Protein AF-A0AAV0WSB0-F1 (afdb_monomer_lite)

pLDDT: mean 88.59, std 7.46, range [55.62, 97.38]

Sequence (118 aa):
MEWLSNKAVVRKVRKEKYLIQEGDVQHPENVSNVIVENEIDVASIKPYCSKEAWKAVISLMKKKKKNTIWICPTCNYQIEERPSILCDSCLVLHHMDCVKTKEHSKHWFCDKCYANFK

Secondary structure (DSSP, 8-state):
-TTTS-HHHHHHHHHH-PPBPGGGSPPGGGS-GGGGSTTS-GGGGGGGB-HHHHHHHHHHHHHHHHH---B-TTT-SBSTTS-EEE-TTT--EEEGGGS---TT-SS---HHHHHHH-

Organism: NCBI:txid13131

Structure (mmCIF, N/CA/C/O backbone):
data_AF-A0AAV0WSB0-F1
#
_entry.id   AF-A0AAV0WSB0-F1
#
loop_
_atom_site.group_PDB
_atom_site.id
_atom_site.type_symbol
_atom_site.label_atom_id
_atom_site.label_alt_id
_atom_site.label_comp_id
_atom_site.label_asym_id
_atom_site.label_entity_id
_atom_site.label_seq_id
_atom_site.pdbx_PDB_ins_code
_atom_site.Cartn_x
_atom_site.Cartn_y
_atom_site.Cartn_z
_atom_site.occupancy
_atom_site.B_iso_or_equiv
_atom_site.auth_seq_id
_atom_site.auth_comp_id
_atom_site.auth_asym_id
_atom_site.auth_atom_id
_atom_site.pdbx_PDB_model_num
ATOM 1 N N . MET A 1 1 ? -6.370 -0.921 3.214 1.00 71.12 1 MET A N 1
ATOM 2 C CA . MET A 1 1 ? -6.669 -1.479 4.552 1.00 71.12 1 MET A CA 1
ATOM 3 C C . MET A 1 1 ? -6.581 -2.999 4.592 1.00 71.12 1 MET A C 1
ATOM 5 O O . MET A 1 1 ? -6.011 -3.495 5.546 1.00 71.12 1 MET A O 1
ATOM 9 N N . GLU A 1 2 ? -7.077 -3.746 3.594 1.00 80.94 2 GLU A N 1
ATOM 10 C CA . GLU A 1 2 ? -6.954 -5.229 3.581 1.00 80.94 2 GLU A CA 1
ATOM 11 C C . GLU A 1 2 ? -5.511 -5.739 3.492 1.00 80.94 2 GLU A C 1
ATOM 13 O O . GLU A 1 2 ? -5.236 -6.884 3.811 1.00 80.94 2 GLU A O 1
ATOM 18 N N . TRP A 1 3 ? -4.584 -4.880 3.078 1.00 83.50 3 TRP A N 1
ATOM 19 C CA . TRP A 1 3 ? -3.152 -5.143 3.131 1.00 83.50 3 TRP A CA 1
ATOM 20 C C . TRP A 1 3 ? -2.554 -4.995 4.538 1.00 83.50 3 TRP A C 1
ATOM 22 O O . TRP A 1 3 ? -1.408 -5.369 4.719 1.00 83.50 3 TRP A O 1
ATOM 32 N N . LEU A 1 4 ? -3.269 -4.395 5.500 1.00 87.88 4 LEU A N 1
ATOM 33 C CA . LEU A 1 4 ? -2.800 -4.165 6.875 1.00 87.88 4 LEU A CA 1
ATOM 34 C C . LEU A 1 4 ? -3.400 -5.167 7.866 1.00 87.88 4 LEU A C 1
ATOM 36 O O . LEU A 1 4 ? -2.787 -5.493 8.878 1.00 87.88 4 LEU A O 1
ATOM 40 N N . SER A 1 5 ? -4.640 -5.577 7.612 1.00 89.38 5 SER A N 1
ATOM 41 C CA . SER A 1 5 ? -5.431 -6.429 8.488 1.00 89.38 5 SER A CA 1
ATOM 42 C C . SER A 1 5 ? -6.282 -7.387 7.662 1.00 89.38 5 SER A C 1
ATOM 44 O O . SER A 1 5 ? -6.496 -7.186 6.467 1.00 89.38 5 SER A O 1
ATOM 46 N N . ASN A 1 6 ? -6.819 -8.421 8.302 1.00 89.62 6 ASN A N 1
ATOM 47 C CA . ASN A 1 6 ? -7.649 -9.401 7.616 1.00 89.62 6 ASN A CA 1
ATOM 48 C C . ASN A 1 6 ? -9.013 -8.820 7.182 1.00 89.62 6 ASN A C 1
ATOM 50 O O . ASN A 1 6 ? -9.518 -7.825 7.713 1.00 89.62 6 ASN A O 1
ATOM 54 N N . LYS A 1 7 ? -9.657 -9.500 6.226 1.00 90.38 7 LYS A N 1
ATOM 55 C CA . LYS A 1 7 ? -10.952 -9.081 5.662 1.00 90.38 7 LYS A CA 1
ATOM 56 C C . LYS A 1 7 ? -12.061 -8.951 6.709 1.00 90.38 7 LYS A C 1
ATOM 58 O O . LYS A 1 7 ? -12.934 -8.095 6.562 1.00 90.38 7 LYS A O 1
ATOM 63 N N . ALA A 1 8 ? -12.043 -9.772 7.761 1.00 91.56 8 ALA A N 1
ATOM 64 C CA . ALA A 1 8 ? -13.053 -9.711 8.813 1.00 91.56 8 ALA A CA 1
ATOM 65 C C . ALA A 1 8 ? -12.934 -8.411 9.623 1.00 91.56 8 ALA A C 1
ATOM 67 O O . ALA A 1 8 ? -13.948 -7.750 9.846 1.00 91.56 8 ALA A O 1
ATOM 68 N N . VAL A 1 9 ? -11.717 -7.994 9.982 1.00 92.69 9 VAL A N 1
ATOM 69 C CA . VAL A 1 9 ? -11.467 -6.718 10.674 1.00 92.69 9 VAL A CA 1
ATOM 70 C C . VAL A 1 9 ? -11.851 -5.538 9.789 1.00 92.69 9 VAL A C 1
ATOM 72 O O . VAL A 1 9 ? -12.605 -4.671 10.223 1.00 92.69 9 VAL A O 1
ATOM 75 N N . VAL A 1 10 ? -11.429 -5.526 8.521 1.00 91.50 10 VAL A N 1
ATOM 76 C CA . VAL A 1 10 ? -11.785 -4.440 7.588 1.00 91.50 10 VAL A CA 1
ATOM 77 C C . VAL A 1 10 ? -13.302 -4.308 7.434 1.00 91.50 10 VAL A C 1
ATOM 79 O O . VAL A 1 10 ? -13.829 -3.194 7.364 1.00 91.50 10 VAL A O 1
ATOM 82 N N . ARG A 1 11 ? -14.031 -5.430 7.434 1.00 93.06 11 ARG A N 1
ATOM 83 C CA . ARG A 1 11 ? -15.497 -5.420 7.430 1.00 93.06 11 ARG A CA 1
ATOM 84 C C . ARG A 1 11 ? -16.066 -4.755 8.687 1.00 93.06 11 ARG A C 1
ATOM 86 O O . ARG A 1 11 ? -16.971 -3.935 8.544 1.00 93.06 11 ARG A O 1
ATOM 93 N N . LYS A 1 12 ? -15.533 -5.065 9.876 1.00 94.12 12 LYS A N 1
ATOM 94 C CA . LYS A 1 12 ? -15.945 -4.426 11.140 1.00 94.12 12 LYS A CA 1
ATOM 95 C C . LYS A 1 12 ? -15.664 -2.924 11.131 1.00 94.12 12 LYS A C 1
ATOM 97 O O . LYS A 1 12 ? -16.537 -2.146 11.492 1.00 94.12 12 LYS A O 1
ATOM 102 N N . VAL A 1 13 ? -14.498 -2.492 10.643 1.00 93.44 13 VAL A N 1
ATOM 103 C CA . VAL A 1 13 ? -14.167 -1.057 10.519 1.00 93.44 13 VAL A CA 1
ATOM 104 C C . VAL A 1 13 ? -15.212 -0.337 9.661 1.00 93.44 13 VAL A C 1
ATOM 106 O O . VAL A 1 13 ? -15.742 0.699 10.053 1.00 93.44 13 VAL A O 1
ATOM 109 N N . ARG A 1 14 ? -15.560 -0.921 8.506 1.00 90.81 14 ARG A N 1
ATOM 110 C CA . ARG A 1 14 ? -16.506 -0.327 7.547 1.00 90.81 14 ARG A CA 1
ATOM 111 C C . ARG A 1 14 ? -17.959 -0.325 8.028 1.00 90.81 14 ARG A C 1
ATOM 113 O O . ARG A 1 14 ? -18.694 0.591 7.677 1.00 90.8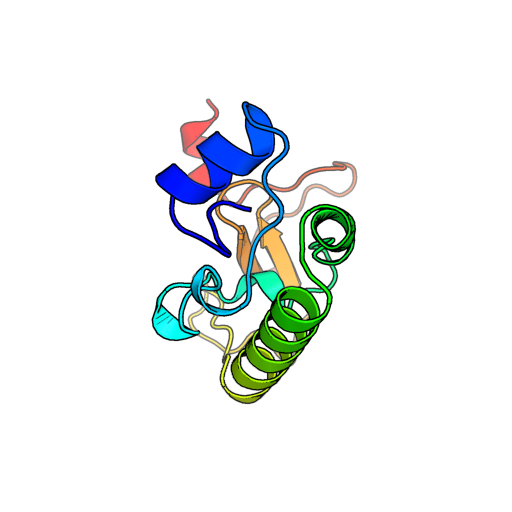1 14 ARG A O 1
ATOM 120 N N . LYS A 1 15 ? -18.394 -1.359 8.756 1.00 93.12 15 LYS A N 1
ATOM 121 C CA . LYS A 1 15 ? -19.815 -1.566 9.103 1.00 93.12 15 LYS A CA 1
ATOM 122 C C . LYS A 1 15 ? -20.164 -1.232 10.549 1.00 93.12 15 LYS A C 1
ATOM 124 O O . LYS A 1 15 ? -21.285 -0.829 10.824 1.00 93.12 15 LYS A O 1
ATOM 129 N N . GLU A 1 16 ? -19.219 -1.412 11.460 1.00 90.50 16 GLU A N 1
ATOM 130 C CA . GLU A 1 16 ? -19.456 -1.433 12.907 1.00 90.50 16 GLU A CA 1
ATOM 131 C C . GLU A 1 16 ? -18.686 -0.310 13.624 1.00 90.50 16 GLU A C 1
ATOM 133 O O . GLU A 1 16 ? -18.587 -0.316 14.846 1.00 90.50 16 GLU A O 1
ATOM 138 N N . LYS A 1 17 ? -18.120 0.657 12.874 1.00 86.94 17 LYS A N 1
ATOM 139 C CA . LYS A 1 17 ? -17.255 1.741 13.392 1.00 86.94 17 LYS A CA 1
ATOM 140 C C . LYS A 1 17 ? -16.112 1.228 14.282 1.00 86.94 17 LYS A C 1
ATOM 142 O O . LYS A 1 17 ? -15.638 1.931 15.171 1.00 86.94 17 LYS A O 1
ATOM 147 N N . TYR A 1 18 ? -15.677 -0.007 14.048 1.00 95.06 18 TYR A N 1
ATOM 148 C CA . TYR A 1 18 ? -14.601 -0.624 14.806 1.00 95.06 18 TYR A CA 1
ATOM 149 C C . TYR A 1 18 ? -13.273 0.089 14.535 1.00 95.06 18 TYR A C 1
ATOM 151 O O . TYR A 1 18 ? -12.974 0.450 13.396 1.00 95.06 18 TYR A O 1
ATOM 159 N N . LEU A 1 19 ? -12.468 0.246 15.581 1.00 96.12 19 LEU A N 1
ATOM 160 C CA . LEU A 1 19 ? -11.123 0.797 15.499 1.00 96.12 19 LEU A CA 1
ATOM 161 C C . LEU A 1 19 ? -10.113 -0.357 15.508 1.00 96.12 19 LEU A C 1
ATOM 163 O O . LEU A 1 19 ? -10.141 -1.173 16.428 1.00 96.12 19 LEU A O 1
ATOM 167 N N . ILE A 1 20 ? -9.232 -0.415 14.508 1.00 96.44 20 ILE A N 1
ATOM 168 C CA . ILE A 1 20 ? -8.175 -1.429 14.379 1.00 96.44 20 ILE A CA 1
ATOM 169 C C . ILE A 1 20 ? -7.294 -1.385 15.629 1.00 96.44 20 ILE A C 1
ATOM 171 O O . ILE A 1 20 ? -6.806 -0.315 15.998 1.00 96.44 20 ILE A O 1
ATOM 175 N N . GLN A 1 21 ? -7.088 -2.538 16.261 1.00 97.12 21 GLN A N 1
ATOM 176 C CA . GLN A 1 21 ? -6.233 -2.696 17.437 1.00 97.12 21 GLN A CA 1
ATOM 177 C C . GLN A 1 21 ? -4.852 -3.237 17.050 1.00 97.12 21 GLN A C 1
ATOM 179 O O . GLN A 1 21 ? -4.642 -3.697 15.931 1.00 97.12 21 GLN A O 1
ATOM 184 N N . GLU A 1 22 ? -3.888 -3.184 17.971 1.00 95.75 22 GLU A N 1
ATOM 185 C CA . GLU A 1 22 ? -2.522 -3.667 17.716 1.00 95.75 22 GLU A CA 1
ATOM 186 C C . GLU A 1 22 ? -2.500 -5.125 17.236 1.00 95.75 22 GLU A C 1
ATOM 188 O O . GLU A 1 22 ? -1.853 -5.427 16.238 1.00 95.75 22 GLU A O 1
ATOM 193 N N . GLY A 1 23 ? -3.276 -6.002 17.881 1.00 94.25 23 GLY A N 1
ATOM 194 C CA . GLY A 1 23 ? -3.378 -7.415 17.500 1.00 94.25 23 GLY A CA 1
ATOM 195 C C . GLY A 1 23 ? -4.051 -7.671 16.146 1.00 94.25 23 GLY A C 1
ATOM 196 O O . GLY A 1 23 ? -3.955 -8.776 15.622 1.00 94.25 23 GLY A O 1
ATOM 197 N N . ASP A 1 24 ? -4.712 -6.668 15.560 1.00 95.56 24 ASP A N 1
ATOM 198 C CA . ASP A 1 24 ? -5.314 -6.776 14.229 1.00 95.56 24 ASP A CA 1
ATOM 199 C C . ASP A 1 24 ? -4.310 -6.484 13.101 1.00 95.56 24 ASP A C 1
ATOM 201 O O . ASP A 1 24 ? -4.609 -6.756 11.931 1.00 95.56 24 ASP A O 1
ATOM 205 N N . VAL A 1 25 ? -3.152 -5.894 13.422 1.00 94.88 25 VAL A N 1
ATOM 206 C CA . VAL A 1 25 ? -2.115 -5.547 12.446 1.00 94.88 25 VAL A CA 1
ATOM 207 C C . VAL A 1 25 ? -1.359 -6.813 12.049 1.00 94.88 25 VAL A C 1
ATOM 209 O O . VAL A 1 25 ? -0.775 -7.503 12.881 1.00 94.88 25 VAL A O 1
ATOM 212 N N . GLN A 1 26 ? -1.367 -7.121 10.755 1.00 92.00 26 GLN A N 1
ATOM 213 C CA . GLN A 1 26 ? -0.704 -8.300 10.208 1.00 92.00 26 GLN A CA 1
ATOM 214 C C . GLN A 1 26 ? 0.813 -8.245 10.390 1.00 92.00 26 GLN A C 1
ATOM 216 O O . GLN A 1 26 ? 1.419 -7.178 10.428 1.00 92.00 26 GLN A O 1
ATOM 221 N N . HIS A 1 27 ? 1.446 -9.416 10.433 1.00 88.44 27 HIS A N 1
ATOM 222 C CA . HIS A 1 27 ? 2.901 -9.523 10.414 1.00 88.44 27 HIS A CA 1
ATOM 223 C C . HIS A 1 27 ? 3.504 -9.056 9.072 1.00 88.44 27 HIS A C 1
ATOM 225 O O . HIS A 1 27 ? 2.831 -9.144 8.038 1.00 88.44 27 HIS A O 1
ATOM 231 N N . PRO A 1 28 ? 4.768 -8.577 9.052 1.00 86.44 28 PRO A N 1
ATOM 232 C CA . PRO A 1 28 ? 5.395 -8.011 7.858 1.00 86.44 28 PRO A CA 1
ATOM 233 C C . PRO A 1 28 ? 5.346 -8.902 6.611 1.00 86.44 28 PRO A C 1
ATOM 235 O O . PRO A 1 28 ? 5.197 -8.376 5.515 1.00 86.44 28 PRO A O 1
ATOM 238 N N . GLU A 1 29 ? 5.445 -10.219 6.740 1.00 86.19 29 GLU A N 1
ATOM 239 C CA . GLU A 1 29 ? 5.396 -11.175 5.627 1.00 86.19 29 GLU A CA 1
ATOM 240 C C . GLU A 1 29 ? 4.039 -11.217 4.904 1.00 86.19 29 GLU A C 1
ATOM 242 O O . GLU A 1 29 ? 3.984 -11.559 3.728 1.00 86.19 29 GLU A O 1
ATOM 247 N N . ASN A 1 30 ? 2.956 -10.816 5.577 1.00 86.50 30 ASN A N 1
ATOM 248 C CA . ASN A 1 30 ? 1.595 -10.840 5.031 1.00 86.50 30 ASN A CA 1
ATOM 249 C C . ASN A 1 30 ? 1.152 -9.495 4.442 1.00 86.50 30 ASN A C 1
ATOM 251 O O . ASN A 1 30 ? 0.102 -9.404 3.808 1.00 86.50 30 ASN A O 1
ATOM 255 N N . VAL A 1 31 ? 1.932 -8.440 4.673 1.00 87.81 31 VAL A N 1
ATOM 256 C CA . VAL A 1 31 ? 1.628 -7.089 4.203 1.00 87.81 31 VAL A CA 1
ATOM 257 C C . VAL A 1 31 ? 2.373 -6.838 2.893 1.00 87.81 31 VAL A C 1
ATOM 259 O O . VAL A 1 31 ? 3.525 -7.237 2.746 1.00 87.81 31 VAL A O 1
ATOM 262 N N . SER A 1 32 ? 1.762 -6.152 1.928 1.00 86.62 32 SER A N 1
ATOM 263 C CA . SER A 1 32 ? 2.465 -5.789 0.687 1.00 86.62 32 SER A CA 1
ATOM 264 C C . SER A 1 32 ? 3.675 -4.891 0.978 1.00 86.62 32 SER A C 1
ATOM 266 O O . SER A 1 32 ? 3.605 -4.019 1.842 1.00 86.62 32 SER A O 1
ATOM 268 N N . ASN A 1 33 ? 4.791 -5.078 0.267 1.00 87.00 33 ASN A N 1
ATOM 269 C CA . ASN A 1 33 ? 5.967 -4.205 0.401 1.00 87.00 33 ASN A CA 1
ATOM 270 C C . ASN A 1 33 ? 5.687 -2.771 -0.056 1.00 87.00 33 ASN A C 1
ATOM 272 O O . ASN A 1 33 ? 6.276 -1.839 0.472 1.00 87.00 33 ASN A O 1
ATOM 276 N N . VAL A 1 34 ? 4.705 -2.604 -0.938 1.00 84.56 34 VAL A N 1
ATOM 277 C CA . VAL A 1 34 ? 4.238 -1.333 -1.506 1.00 84.56 34 VAL A CA 1
ATOM 278 C C . VAL A 1 34 ? 3.936 -0.266 -0.459 1.00 84.56 34 VAL A C 1
ATOM 280 O O . VAL A 1 34 ? 4.035 0.918 -0.739 1.00 84.56 34 VAL A O 1
ATOM 283 N N . ILE A 1 35 ? 3.593 -0.657 0.770 1.00 87.50 35 ILE A N 1
ATOM 284 C CA . ILE A 1 35 ? 3.272 0.299 1.834 1.00 87.50 35 ILE A CA 1
ATOM 285 C C . ILE A 1 35 ? 4.429 1.251 2.180 1.00 87.50 35 ILE A C 1
ATOM 287 O O . ILE A 1 35 ? 4.210 2.200 2.924 1.00 87.50 35 ILE A O 1
ATOM 291 N N . VAL A 1 36 ? 5.662 0.945 1.760 1.00 87.56 36 VAL A N 1
ATOM 292 C CA . VAL A 1 36 ? 6.842 1.782 2.024 1.00 87.56 36 VAL A CA 1
ATOM 293 C C . VAL A 1 36 ? 7.107 2.795 0.911 1.00 87.56 36 VAL A C 1
ATOM 295 O O . VAL A 1 36 ? 7.976 3.648 1.092 1.00 87.56 36 VAL A O 1
ATOM 298 N N . GLU A 1 37 ? 6.353 2.713 -0.188 1.00 84.50 37 GLU A N 1
ATOM 299 C CA . GLU A 1 37 ? 6.455 3.615 -1.332 1.00 84.50 37 GLU A CA 1
ATOM 300 C C . GLU A 1 37 ? 5.746 4.941 -1.061 1.00 84.50 37 GLU A C 1
ATOM 302 O O . GLU A 1 37 ? 4.708 4.995 -0.394 1.00 84.50 37 GLU A O 1
ATOM 307 N N . ASN A 1 38 ? 6.314 6.026 -1.588 1.00 81.88 38 ASN A N 1
ATOM 308 C CA . ASN A 1 38 ? 5.835 7.385 -1.326 1.00 81.88 38 ASN A CA 1
ATOM 309 C C . ASN A 1 38 ? 4.487 7.670 -2.004 1.00 81.88 38 ASN A C 1
ATOM 311 O O . ASN A 1 38 ? 3.731 8.525 -1.548 1.00 81.88 38 ASN A O 1
ATOM 315 N N . GLU A 1 39 ? 4.178 6.943 -3.077 1.00 82.06 39 GLU A N 1
ATOM 316 C CA . GLU A 1 39 ? 2.934 7.023 -3.843 1.00 82.06 39 GLU A CA 1
ATOM 317 C C . GLU A 1 39 ? 1.729 6.500 -3.046 1.00 82.06 39 GLU A C 1
ATOM 319 O O . GLU A 1 39 ? 0.577 6.724 -3.425 1.00 82.06 39 GLU A O 1
ATOM 324 N N . ILE A 1 40 ? 1.974 5.802 -1.933 1.00 83.25 40 ILE A N 1
ATOM 325 C CA . ILE A 1 40 ? 0.940 5.161 -1.129 1.00 83.25 40 ILE A CA 1
ATOM 326 C C . ILE A 1 40 ? 0.688 5.974 0.129 1.00 83.25 40 ILE A C 1
ATOM 328 O O . ILE A 1 40 ? 1.479 5.986 1.073 1.00 83.25 40 ILE A O 1
ATOM 332 N N . ASP A 1 41 ? -0.491 6.589 0.192 1.00 87.81 41 ASP A N 1
ATOM 333 C CA . ASP A 1 41 ? -0.938 7.294 1.388 1.00 87.81 41 ASP A CA 1
ATOM 334 C C . ASP A 1 41 ? -1.389 6.310 2.482 1.00 87.81 41 ASP A C 1
ATOM 336 O O . ASP A 1 41 ? -2.578 6.063 2.713 1.00 87.81 41 ASP A O 1
ATOM 340 N N . VAL A 1 42 ? -0.413 5.743 3.193 1.00 90.62 42 VAL A N 1
ATOM 341 C CA . VAL A 1 42 ? -0.652 4.950 4.407 1.00 90.62 42 VAL A CA 1
ATOM 342 C C . VAL A 1 42 ? -1.207 5.821 5.542 1.00 90.62 42 VAL A C 1
ATOM 344 O O . VAL A 1 42 ? -1.890 5.313 6.428 1.00 90.62 42 VAL A O 1
ATOM 347 N N . ALA A 1 43 ? -0.986 7.137 5.546 1.00 91.62 43 ALA A N 1
ATOM 348 C CA . ALA A 1 43 ? -1.517 7.997 6.604 1.00 91.62 43 ALA A CA 1
ATOM 349 C C . ALA A 1 43 ? -3.053 8.082 6.573 1.00 91.62 43 ALA A C 1
ATOM 351 O O . ALA A 1 43 ? -3.669 8.223 7.635 1.00 91.62 43 ALA A O 1
ATOM 352 N N . SER A 1 44 ? -3.673 7.881 5.404 1.00 91.81 44 SER A N 1
ATOM 353 C CA . SER A 1 44 ? -5.133 7.795 5.239 1.00 91.81 44 SER A CA 1
ATOM 354 C C . SER A 1 44 ? -5.819 6.777 6.165 1.00 91.81 44 SER A C 1
ATOM 356 O O . SER A 1 44 ? -6.999 6.937 6.486 1.00 91.81 44 SER A O 1
ATOM 358 N N . ILE A 1 45 ? -5.103 5.745 6.637 1.00 91.88 45 ILE A N 1
ATOM 359 C CA . ILE A 1 45 ? -5.672 4.707 7.511 1.00 91.88 45 ILE A CA 1
ATOM 360 C C . ILE A 1 45 ? -5.556 5.023 9.010 1.00 91.88 45 ILE A C 1
ATOM 362 O O . ILE A 1 45 ? -6.180 4.347 9.831 1.00 91.88 45 ILE A O 1
ATOM 366 N N . LYS A 1 46 ? -4.793 6.057 9.385 1.00 94.88 46 LYS A N 1
ATOM 367 C CA . LYS A 1 46 ? -4.566 6.457 10.782 1.00 94.88 46 LYS A CA 1
ATOM 368 C C . LYS A 1 46 ? -5.862 6.707 11.572 1.00 94.88 46 LYS A C 1
ATOM 370 O O . LYS A 1 46 ? -5.917 6.249 12.711 1.00 94.88 46 LYS A O 1
ATOM 375 N N . PRO A 1 47 ? -6.911 7.357 11.023 1.00 94.81 47 PRO A N 1
ATOM 376 C CA . PRO A 1 47 ? -8.165 7.573 11.753 1.00 94.81 47 PRO A CA 1
ATOM 377 C C . PRO A 1 47 ? -8.904 6.283 12.135 1.00 94.81 47 PRO A C 1
ATOM 379 O O . PRO A 1 47 ? -9.740 6.303 13.031 1.00 94.81 47 PRO A O 1
ATOM 382 N N . TYR A 1 48 ? -8.599 5.165 11.470 1.00 95.12 48 TYR A N 1
ATOM 383 C CA . TYR A 1 48 ? -9.208 3.860 11.734 1.00 95.12 48 TYR A CA 1
ATOM 384 C C . TYR A 1 48 ? -8.382 3.000 12.695 1.00 95.12 48 TYR A C 1
ATOM 386 O O . TYR A 1 48 ? -8.756 1.860 12.953 1.00 95.12 48 TYR A O 1
ATOM 394 N N . CYS A 1 49 ? -7.265 3.515 13.208 1.00 96.06 49 CYS A N 1
ATOM 395 C CA . CYS A 1 49 ? -6.351 2.789 14.082 1.00 96.06 49 CYS A CA 1
ATOM 396 C C . CYS A 1 49 ? -6.427 3.316 15.516 1.00 96.06 49 CYS A C 1
ATOM 398 O O . CYS A 1 49 ? -6.491 4.526 15.744 1.00 96.06 49 CYS A O 1
ATOM 400 N N . SER A 1 50 ? -6.331 2.414 16.493 1.00 97.00 50 SER A N 1
ATOM 401 C CA . SER A 1 50 ? -5.961 2.800 17.849 1.00 97.00 50 SER A CA 1
ATOM 402 C C . SER A 1 50 ? -4.547 3.378 17.852 1.00 97.00 50 SER A C 1
ATOM 404 O O . SER A 1 50 ? -3.773 3.231 16.897 1.00 97.00 50 SER A O 1
ATOM 406 N N . LYS A 1 51 ? -4.187 4.067 18.934 1.00 97.00 51 LYS A N 1
ATOM 407 C CA . LYS A 1 51 ? -2.854 4.662 19.068 1.00 97.00 51 LYS A CA 1
ATOM 408 C C . LYS A 1 51 ? -1.768 3.583 19.012 1.00 97.00 51 LYS A C 1
ATOM 410 O O . LYS A 1 51 ? -0.717 3.792 18.405 1.00 97.00 51 LYS A O 1
ATOM 415 N N . GLU A 1 52 ? -2.037 2.439 19.625 1.00 97.38 52 GLU A N 1
ATOM 416 C CA . GLU A 1 52 ? -1.178 1.261 19.695 1.00 97.38 52 GLU A CA 1
ATOM 417 C C . GLU A 1 52 ? -1.080 0.597 18.320 1.00 97.38 52 GLU A C 1
ATOM 419 O O . GLU A 1 52 ? 0.027 0.372 17.828 1.00 97.38 52 GLU A O 1
ATOM 424 N N . ALA A 1 53 ? -2.215 0.422 17.633 1.00 96.62 53 ALA A N 1
ATOM 425 C CA . ALA A 1 53 ? -2.233 -0.075 16.262 1.00 96.62 53 ALA A CA 1
ATOM 426 C C . ALA A 1 53 ? -1.402 0.813 15.334 1.00 96.62 53 ALA A C 1
ATOM 428 O O . ALA A 1 53 ? -0.548 0.310 14.612 1.00 96.62 53 ALA A O 1
ATOM 429 N N . TRP A 1 54 ? -1.562 2.139 15.399 1.00 97.06 54 TRP A N 1
ATOM 430 C CA . TRP A 1 54 ? -0.791 3.052 14.554 1.00 97.06 54 TRP A CA 1
ATOM 431 C C . TRP A 1 54 ? 0.720 2.952 14.807 1.00 97.06 54 TRP A C 1
ATOM 433 O O . TRP A 1 54 ? 1.507 2.950 13.861 1.00 97.06 54 TRP A O 1
ATOM 443 N N . LYS A 1 55 ? 1.152 2.795 16.066 1.00 96.75 55 LYS A N 1
ATOM 444 C CA . LYS A 1 55 ? 2.567 2.519 16.376 1.00 96.75 55 LYS A CA 1
ATOM 445 C C . LYS A 1 55 ? 3.040 1.210 15.738 1.00 96.75 55 LYS A C 1
ATOM 447 O O . LYS A 1 55 ? 4.147 1.179 15.195 1.00 96.75 55 LYS A O 1
ATOM 452 N N . ALA A 1 56 ? 2.215 0.163 15.769 1.00 95.81 56 ALA A N 1
ATOM 453 C CA . ALA A 1 56 ? 2.520 -1.113 15.128 1.00 95.81 56 ALA A CA 1
ATOM 454 C C . ALA A 1 56 ? 2.627 -0.981 13.599 1.00 95.81 56 ALA A C 1
ATOM 456 O O . ALA A 1 56 ? 3.594 -1.484 13.028 1.00 95.81 56 ALA A O 1
ATOM 457 N N . VAL A 1 57 ? 1.735 -0.217 12.949 1.00 94.88 57 VAL A N 1
ATOM 458 C CA . VAL A 1 57 ? 1.828 0.108 11.509 1.00 94.88 57 VAL A CA 1
ATOM 459 C C . VAL A 1 57 ? 3.167 0.769 11.185 1.00 94.88 57 VAL A C 1
ATOM 461 O O . VAL A 1 57 ? 3.888 0.314 10.300 1.00 94.88 57 VAL A O 1
ATOM 464 N N . ILE A 1 58 ? 3.544 1.809 11.934 1.00 94.75 58 ILE A N 1
ATOM 465 C CA . ILE A 1 58 ? 4.807 2.529 11.714 1.00 94.75 58 ILE A CA 1
ATOM 466 C C . ILE A 1 58 ? 6.019 1.611 11.933 1.00 94.75 58 ILE A C 1
ATOM 468 O O . ILE A 1 58 ? 6.983 1.658 11.166 1.00 94.75 58 ILE A O 1
ATOM 472 N N . SER A 1 59 ? 5.985 0.761 12.961 1.00 93.94 59 SER A N 1
ATOM 473 C CA . SER A 1 59 ? 7.027 -0.241 13.215 1.00 93.94 59 SER A CA 1
ATOM 474 C C . SER A 1 59 ? 7.145 -1.238 12.057 1.00 93.94 59 SER A C 1
ATOM 476 O O . SER A 1 59 ? 8.249 -1.524 11.588 1.00 93.94 59 SER A O 1
ATOM 478 N N . LEU A 1 60 ? 6.010 -1.709 11.540 1.00 93.06 60 LEU A N 1
ATOM 479 C CA . LEU A 1 60 ? 5.943 -2.616 10.401 1.00 93.06 60 LEU A CA 1
ATOM 480 C C . LEU A 1 60 ? 6.503 -1.972 9.125 1.00 93.06 60 LEU A C 1
ATOM 482 O O . LEU A 1 60 ? 7.322 -2.593 8.447 1.00 93.06 60 LEU A O 1
ATOM 486 N N . MET A 1 61 ? 6.144 -0.718 8.836 1.00 92.44 61 MET A N 1
ATOM 487 C CA . MET A 1 61 ? 6.692 0.036 7.701 1.00 92.44 61 MET A CA 1
ATOM 488 C C . MET A 1 61 ? 8.211 0.184 7.800 1.00 92.44 61 MET A C 1
ATOM 490 O O . MET A 1 61 ? 8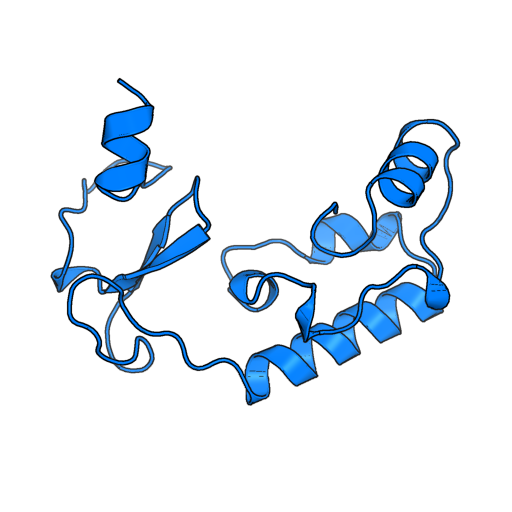.917 -0.067 6.827 1.00 92.44 61 MET A O 1
ATOM 494 N N . LYS A 1 62 ? 8.738 0.527 8.984 1.00 90.81 62 LYS A N 1
ATOM 495 C CA . LYS A 1 62 ? 10.191 0.633 9.209 1.00 90.81 62 LYS A CA 1
ATOM 496 C C . LYS A 1 62 ? 10.906 -0.698 8.976 1.00 90.81 62 LYS A C 1
ATOM 498 O O . LYS A 1 62 ? 11.951 -0.718 8.328 1.00 90.81 62 LYS A O 1
ATOM 503 N N . LYS A 1 63 ? 10.340 -1.806 9.474 1.00 90.69 63 LYS A N 1
ATOM 504 C CA . LYS A 1 63 ? 10.881 -3.158 9.250 1.00 90.69 63 LYS A CA 1
ATOM 505 C C . LYS A 1 63 ? 10.907 -3.508 7.765 1.00 90.69 63 LYS A C 1
ATOM 507 O O . LYS A 1 63 ? 11.929 -3.979 7.277 1.00 90.69 63 LYS A O 1
ATOM 512 N N . LYS A 1 64 ? 9.818 -3.238 7.040 1.00 90.12 64 LYS A N 1
ATOM 513 C CA . LYS A 1 64 ? 9.758 -3.479 5.594 1.00 90.12 64 LYS A CA 1
ATOM 514 C C . LYS A 1 64 ? 10.743 -2.618 4.827 1.00 90.12 64 LYS A C 1
ATOM 516 O O . LYS A 1 64 ? 11.474 -3.163 4.014 1.00 90.12 64 LYS A O 1
ATOM 521 N N . LYS A 1 65 ? 10.832 -1.321 5.121 1.00 86.69 65 LYS A N 1
ATOM 522 C CA . LYS A 1 65 ? 11.724 -0.408 4.397 1.00 86.69 65 LYS A CA 1
ATOM 523 C C . LYS A 1 65 ? 13.191 -0.838 4.478 1.00 86.69 65 LYS A C 1
ATOM 525 O O . LYS A 1 65 ? 13.922 -0.678 3.517 1.00 86.69 65 LYS A O 1
ATOM 530 N N . LYS A 1 66 ? 13.611 -1.418 5.607 1.00 84.06 66 LYS A N 1
ATOM 531 C CA . LYS A 1 66 ? 14.978 -1.928 5.788 1.00 84.06 66 LYS A CA 1
ATOM 532 C C . LYS A 1 66 ? 15.258 -3.228 5.019 1.00 84.06 66 LYS A C 1
ATOM 534 O O . LYS A 1 66 ? 16.405 -3.490 4.684 1.00 84.06 66 LYS A O 1
ATOM 539 N N . ASN A 1 67 ? 14.233 -4.045 4.788 1.00 82.62 67 ASN A N 1
ATOM 540 C CA . ASN A 1 67 ? 14.384 -5.411 4.279 1.00 82.62 67 ASN A CA 1
ATOM 541 C C . ASN A 1 67 ? 13.844 -5.594 2.853 1.00 82.62 67 ASN A C 1
ATOM 543 O O . ASN A 1 67 ? 13.954 -6.682 2.293 1.00 82.62 67 ASN A O 1
ATOM 547 N N . THR A 1 68 ? 13.197 -4.573 2.290 1.00 83.69 68 THR A N 1
ATOM 548 C CA . THR A 1 68 ? 12.587 -4.650 0.964 1.00 83.69 68 THR A CA 1
ATOM 549 C C . THR A 1 68 ? 13.628 -4.286 -0.070 1.00 83.69 68 THR A C 1
ATOM 551 O O . THR A 1 68 ? 14.009 -3.128 -0.172 1.00 83.69 68 THR A O 1
ATOM 554 N N . ILE A 1 69 ? 14.033 -5.279 -0.853 1.00 83.94 69 ILE A N 1
ATOM 555 C CA . ILE A 1 69 ? 14.766 -5.068 -2.095 1.00 83.94 69 ILE A CA 1
ATOM 556 C C . ILE A 1 69 ? 13.741 -5.139 -3.219 1.00 83.94 69 ILE A C 1
ATOM 558 O O . ILE A 1 69 ? 13.081 -6.165 -3.409 1.00 83.94 69 ILE A O 1
ATOM 562 N N . TRP A 1 70 ? 13.599 -4.049 -3.962 1.00 86.62 70 TRP A N 1
ATOM 563 C CA . TRP A 1 70 ? 12.717 -4.010 -5.119 1.00 86.62 70 TRP A CA 1
ATOM 564 C C . TRP A 1 70 ? 13.453 -4.462 -6.364 1.00 86.62 70 TRP A C 1
ATOM 566 O O . TRP A 1 70 ? 14.476 -3.886 -6.723 1.00 86.62 70 TRP A O 1
ATOM 576 N N . ILE A 1 71 ? 12.907 -5.467 -7.042 1.00 90.06 71 ILE A N 1
ATOM 577 C CA . ILE A 1 71 ? 13.434 -5.977 -8.305 1.00 90.06 71 ILE A CA 1
ATOM 578 C C . ILE A 1 71 ? 12.47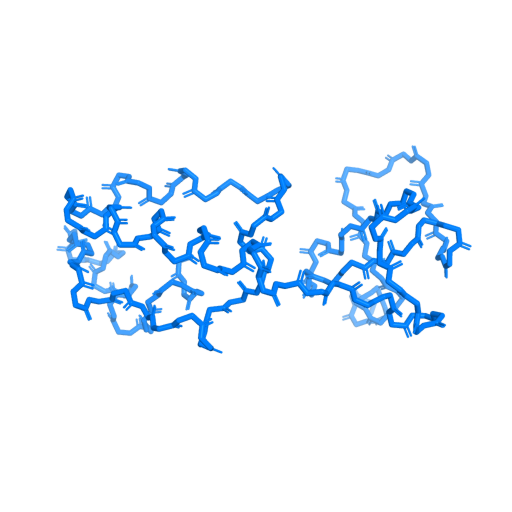3 -5.590 -9.421 1.00 90.06 71 ILE A C 1
ATOM 580 O O . ILE A 1 71 ? 11.284 -5.905 -9.356 1.00 90.06 71 ILE A O 1
ATOM 584 N N . CYS A 1 72 ? 12.993 -4.930 -10.454 1.00 92.31 72 CYS A N 1
ATOM 585 C CA . CYS A 1 72 ? 12.235 -4.672 -11.668 1.00 92.31 72 CYS A CA 1
ATOM 586 C C . CYS A 1 72 ? 11.943 -6.003 -12.368 1.00 92.31 72 CYS A C 1
ATOM 588 O O . CYS A 1 72 ? 12.886 -6.690 -12.766 1.00 92.31 72 CYS A O 1
ATOM 590 N N . PRO A 1 73 ? 10.673 -6.369 -12.591 1.00 92.06 73 PRO A N 1
ATOM 591 C CA . PRO A 1 73 ? 10.328 -7.645 -13.214 1.00 92.06 73 PRO A CA 1
ATOM 592 C C . PRO A 1 73 ? 10.660 -7.685 -14.712 1.00 92.06 73 PRO A C 1
ATOM 594 O O . PRO A 1 73 ? 10.635 -8.755 -15.309 1.00 92.06 73 PRO A O 1
ATOM 597 N N . THR A 1 74 ? 10.946 -6.537 -15.339 1.00 92.44 74 THR A N 1
ATOM 598 C CA . THR A 1 74 ? 11.293 -6.486 -16.763 1.00 92.44 74 THR A CA 1
ATOM 599 C C . THR A 1 74 ? 12.757 -6.847 -17.010 1.00 92.44 74 THR A C 1
ATOM 601 O O . THR A 1 74 ? 13.056 -7.572 -17.953 1.00 92.44 74 THR A O 1
ATOM 604 N N . CYS A 1 75 ? 13.677 -6.349 -16.179 1.00 93.50 75 CYS A N 1
ATOM 605 C CA . CYS A 1 75 ? 15.117 -6.553 -16.370 1.00 93.50 75 CYS A CA 1
ATOM 606 C C . CYS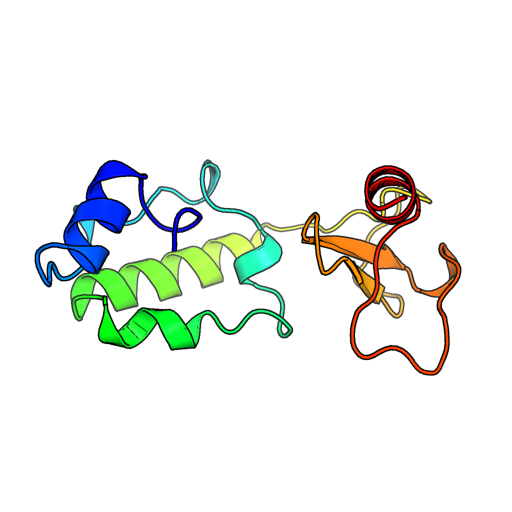 A 1 75 ? 15.781 -7.381 -15.262 1.00 93.50 75 CYS A C 1
ATOM 608 O O . CYS A 1 75 ? 16.960 -7.690 -15.376 1.00 93.50 75 CYS A O 1
ATOM 610 N N . ASN A 1 76 ? 15.058 -7.726 -14.193 1.00 92.81 76 ASN A N 1
ATOM 611 C CA . ASN A 1 76 ? 15.545 -8.464 -13.022 1.00 92.81 76 ASN A CA 1
ATOM 612 C C . ASN A 1 76 ? 16.695 -7.788 -12.247 1.00 92.81 76 ASN A C 1
ATOM 614 O O . ASN A 1 76 ? 17.444 -8.458 -11.541 1.00 92.81 76 ASN A O 1
ATOM 618 N N . TYR A 1 77 ? 16.808 -6.458 -12.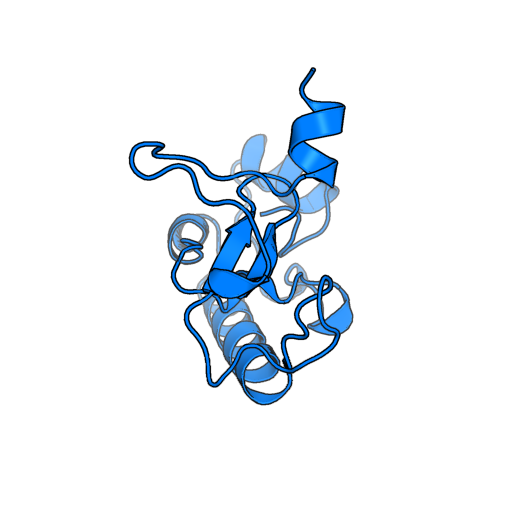331 1.00 92.44 77 TYR A N 1
ATOM 619 C CA . TYR A 1 77 ? 17.760 -5.658 -11.546 1.00 92.44 77 TYR A CA 1
ATOM 620 C C . TYR A 1 77 ? 17.048 -4.841 -10.463 1.00 92.44 77 TYR A C 1
ATOM 622 O O . TYR A 1 77 ? 15.846 -4.579 -10.560 1.00 92.44 77 TYR A O 1
ATOM 630 N N . GLN A 1 78 ? 17.798 -4.420 -9.442 1.00 91.50 78 GLN A N 1
ATOM 631 C CA . GLN A 1 78 ? 17.280 -3.617 -8.333 1.00 91.50 78 GLN A CA 1
ATOM 632 C C . GLN A 1 78 ? 16.772 -2.239 -8.790 1.00 91.50 78 GLN A C 1
ATOM 634 O O . GLN A 1 78 ? 17.330 -1.632 -9.705 1.00 91.50 78 GLN A O 1
ATOM 639 N N . ILE A 1 79 ? 15.705 -1.742 -8.156 1.00 89.94 79 ILE A N 1
ATOM 640 C CA . ILE A 1 79 ? 15.081 -0.442 -8.463 1.00 89.94 79 ILE A CA 1
ATOM 641 C C . ILE A 1 79 ? 15.930 0.753 -8.004 1.00 89.94 79 ILE A C 1
ATOM 643 O O . ILE A 1 79 ? 15.901 1.790 -8.657 1.00 89.94 79 ILE A O 1
ATOM 647 N N . GLU A 1 80 ? 16.710 0.593 -6.933 1.00 78.50 80 GLU A N 1
ATOM 648 C CA . GLU A 1 80 ? 17.258 1.670 -6.086 1.00 78.50 80 GLU A CA 1
ATOM 649 C C . GLU A 1 80 ? 18.129 2.730 -6.792 1.00 78.50 80 GLU A C 1
ATOM 651 O O . GLU A 1 80 ? 18.323 3.812 -6.247 1.00 78.50 80 GLU A O 1
ATOM 656 N N . GLU A 1 81 ? 18.597 2.477 -8.015 1.00 77.50 81 GLU A N 1
ATOM 657 C CA . GLU A 1 81 ? 19.536 3.359 -8.727 1.00 77.50 81 GLU A CA 1
ATOM 658 C C . GLU A 1 81 ? 18.956 4.038 -9.975 1.00 77.50 81 GLU A C 1
ATOM 660 O O . GLU A 1 81 ? 19.632 4.843 -10.617 1.00 77.50 81 GLU A O 1
ATOM 665 N N . ARG A 1 82 ? 17.713 3.724 -10.357 1.00 87.06 82 ARG A N 1
ATOM 666 C CA . ARG A 1 82 ? 17.117 4.226 -11.602 1.00 87.06 82 ARG A CA 1
ATOM 667 C C . ARG A 1 82 ? 15.704 4.756 -11.371 1.00 87.06 82 ARG A C 1
ATOM 669 O O . ARG A 1 82 ? 14.975 4.194 -10.551 1.00 87.06 82 ARG A O 1
ATOM 676 N N . PRO A 1 83 ? 15.275 5.792 -12.120 1.00 89.94 83 PRO A N 1
ATOM 677 C CA . PRO A 1 83 ? 13.893 6.249 -12.093 1.00 89.94 83 PRO A CA 1
ATOM 678 C C . PRO A 1 83 ? 12.935 5.074 -12.278 1.00 89.94 83 PRO A C 1
ATOM 680 O O . PRO A 1 83 ? 13.116 4.242 -13.172 1.00 89.94 83 PRO A O 1
ATOM 683 N N . SER A 1 84 ? 11.928 4.993 -11.419 1.00 91.19 84 SER A N 1
ATOM 684 C CA . SER A 1 84 ? 10.965 3.900 -11.418 1.00 91.19 84 SER A CA 1
ATOM 685 C C . SER A 1 84 ? 9.542 4.416 -11.337 1.00 91.19 84 SER A C 1
ATOM 687 O O . SER A 1 84 ? 9.291 5.565 -10.981 1.00 91.19 84 SER A O 1
ATOM 689 N N . ILE A 1 85 ? 8.617 3.564 -11.755 1.00 90.38 85 ILE A N 1
ATOM 690 C CA . ILE A 1 85 ? 7.195 3.854 -11.817 1.00 90.38 85 ILE A CA 1
ATOM 691 C C . ILE A 1 85 ? 6.414 2.675 -11.238 1.00 90.38 85 ILE A C 1
ATOM 693 O O . ILE A 1 85 ? 6.700 1.509 -11.531 1.00 90.38 85 ILE A O 1
ATOM 697 N N . LEU A 1 86 ? 5.444 2.990 -10.381 1.00 90.31 86 LEU A N 1
ATOM 698 C CA . LEU A 1 86 ? 4.572 2.024 -9.723 1.00 90.31 86 LEU A CA 1
ATOM 699 C C . LEU A 1 86 ? 3.304 1.829 -10.555 1.00 90.31 86 LEU A C 1
ATOM 701 O O . LEU A 1 86 ? 2.650 2.797 -10.931 1.00 90.31 86 LEU A O 1
ATOM 705 N N . CYS A 1 87 ? 2.925 0.582 -10.829 1.00 90.25 87 CYS A N 1
ATOM 706 C CA . CYS A 1 87 ? 1.649 0.310 -11.489 1.00 90.25 87 CYS A CA 1
ATOM 707 C C . CYS A 1 87 ? 0.464 0.589 -10.551 1.00 90.25 87 CYS A C 1
ATOM 709 O O . CYS A 1 87 ? 0.355 -0.050 -9.507 1.00 90.25 87 CYS A O 1
ATOM 711 N N . ASP A 1 88 ? -0.494 1.418 -10.975 1.00 88.50 88 ASP A N 1
ATOM 712 C CA . ASP A 1 88 ? -1.706 1.762 -10.208 1.00 88.50 88 ASP A CA 1
ATOM 713 C C . ASP A 1 88 ? -2.637 0.566 -9.915 1.00 88.50 88 ASP A C 1
ATOM 715 O O . ASP A 1 88 ? -3.543 0.667 -9.090 1.00 88.50 88 ASP A O 1
ATOM 719 N N . SER A 1 89 ? -2.451 -0.572 -10.594 1.00 88.75 89 SER A N 1
ATOM 720 C CA . SER A 1 89 ? -3.284 -1.769 -10.422 1.00 88.75 89 SER A CA 1
ATOM 721 C C . SER A 1 89 ? -2.602 -2.845 -9.580 1.00 88.75 89 SER A C 1
ATOM 723 O O . SER A 1 89 ? -3.107 -3.206 -8.519 1.00 88.75 89 SER A O 1
ATOM 725 N N . CYS A 1 90 ? -1.468 -3.382 -10.038 1.00 88.31 90 CYS A N 1
ATOM 726 C CA . CYS A 1 90 ? -0.783 -4.466 -9.330 1.00 88.31 90 CYS A CA 1
ATOM 727 C C . CYS A 1 90 ? 0.219 -3.980 -8.284 1.00 88.31 90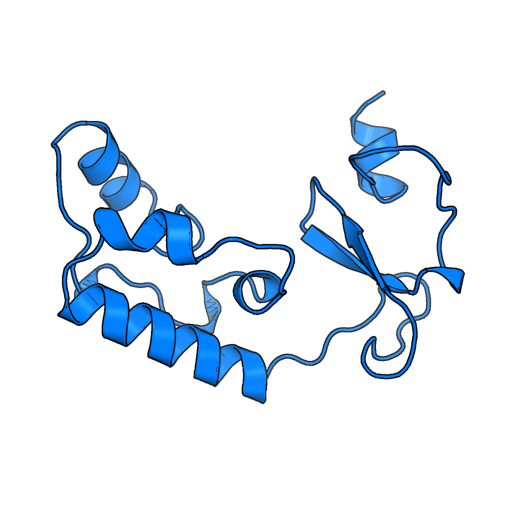 CYS A C 1
ATOM 729 O O . CYS A 1 90 ? 0.718 -4.803 -7.519 1.00 88.31 90 CYS A O 1
ATOM 731 N N . LEU A 1 91 ? 0.505 -2.673 -8.251 1.00 87.88 91 LEU A N 1
ATOM 732 C CA . LEU A 1 91 ? 1.452 -2.059 -7.330 1.00 87.88 91 LEU A CA 1
ATOM 733 C C . LEU A 1 91 ? 2.864 -2.664 -7.428 1.00 87.88 91 LEU A C 1
ATOM 735 O O . LEU A 1 91 ? 3.562 -2.836 -6.435 1.00 87.88 91 LEU A O 1
ATOM 739 N N . VAL A 1 92 ? 3.289 -3.022 -8.636 1.00 88.81 92 VAL A N 1
ATOM 740 C CA . VAL A 1 92 ? 4.657 -3.478 -8.906 1.00 88.81 92 VAL A CA 1
ATOM 741 C C . VAL A 1 92 ? 5.468 -2.314 -9.465 1.00 88.81 92 VAL A C 1
ATOM 743 O O . VAL A 1 92 ? 4.973 -1.579 -10.324 1.00 88.81 92 VAL A O 1
ATOM 746 N N . LEU A 1 93 ? 6.699 -2.153 -8.970 1.00 90.75 93 LEU A N 1
ATOM 747 C CA . LEU A 1 93 ? 7.663 -1.173 -9.467 1.00 90.75 93 LEU A CA 1
ATOM 748 C C . LEU A 1 93 ? 8.390 -1.698 -10.703 1.00 90.75 93 LEU A C 1
ATOM 750 O O . LEU A 1 93 ? 8.889 -2.824 -10.727 1.00 90.75 93 LEU A O 1
ATOM 754 N N . HIS A 1 94 ? 8.492 -0.840 -11.709 1.00 92.69 94 HIS A N 1
ATOM 755 C CA . HIS A 1 94 ? 9.308 -1.053 -12.896 1.00 92.69 94 HIS A CA 1
ATOM 756 C C . HIS A 1 94 ? 10.277 0.113 -13.047 1.00 92.69 94 HIS A C 1
ATOM 758 O O . HIS A 1 94 ? 9.925 1.247 -12.729 1.00 92.69 94 HIS A O 1
ATOM 764 N N . HIS A 1 95 ? 11.475 -0.126 -13.579 1.00 93.44 95 HIS A N 1
ATOM 765 C CA . HIS A 1 95 ? 12.292 0.989 -14.058 1.00 93.44 95 HIS A CA 1
ATOM 766 C C . HIS A 1 95 ? 11.582 1.682 -15.221 1.00 93.44 95 HIS A C 1
ATOM 768 O O . HIS A 1 95 ? 11.030 1.008 -16.092 1.00 93.44 95 HIS A O 1
ATOM 774 N N . MET A 1 96 ? 11.607 3.014 -15.246 1.00 92.44 96 MET A N 1
ATOM 775 C CA . MET A 1 96 ? 10.953 3.805 -16.293 1.00 92.44 96 MET A CA 1
ATOM 776 C C . MET A 1 96 ? 11.529 3.523 -17.685 1.00 92.44 96 MET A C 1
ATOM 778 O O . MET A 1 96 ? 10.787 3.552 -18.656 1.00 92.44 96 MET A O 1
ATOM 782 N N . ASP A 1 97 ? 12.823 3.208 -17.783 1.00 92.88 97 ASP A N 1
ATOM 783 C CA . ASP A 1 97 ? 13.501 2.840 -19.036 1.00 92.88 97 ASP A CA 1
ATOM 784 C C . ASP A 1 97 ? 13.179 1.409 -19.508 1.00 92.88 97 ASP A C 1
ATOM 786 O O . ASP A 1 97 ? 13.387 1.069 -20.671 1.00 92.88 97 ASP A O 1
ATOM 790 N N . CYS A 1 98 ? 12.644 0.569 -18.621 1.00 93.25 98 CYS A N 1
ATOM 791 C CA . CYS A 1 98 ? 12.266 -0.806 -18.921 1.00 93.25 98 CYS A CA 1
ATOM 792 C C . CYS A 1 98 ? 10.824 -0.930 -19.427 1.00 93.25 98 CYS A C 1
ATOM 794 O O . CYS A 1 98 ? 10.399 -2.025 -19.792 1.00 93.25 98 CYS A O 1
ATOM 796 N N . VAL A 1 99 ? 10.038 0.146 -19.417 1.00 92.06 99 VAL A N 1
ATOM 797 C CA . VAL A 1 99 ? 8.619 0.115 -19.792 1.00 92.06 99 VAL A CA 1
ATOM 798 C C . VAL A 1 99 ? 8.258 1.306 -20.663 1.00 92.06 99 VAL A C 1
ATOM 800 O O . VAL A 1 99 ? 8.901 2.349 -20.633 1.00 92.06 99 VAL A O 1
ATOM 803 N N . LYS A 1 100 ? 7.179 1.177 -21.438 1.00 85.44 100 LYS A N 1
ATOM 804 C CA . LYS A 1 100 ? 6.621 2.320 -22.162 1.00 85.44 100 LYS A CA 1
ATOM 805 C C . LYS A 1 100 ? 5.805 3.171 -21.193 1.00 85.44 100 LYS A C 1
ATOM 807 O O . LYS A 1 100 ? 4.765 2.739 -20.690 1.00 85.44 100 LYS A O 1
ATOM 812 N N . THR A 1 101 ? 6.256 4.392 -20.944 1.00 75.94 101 THR A N 1
ATOM 813 C CA . THR A 1 101 ? 5.486 5.401 -20.215 1.00 75.94 101 THR A CA 1
ATOM 814 C C . THR A 1 101 ? 4.718 6.267 -21.219 1.00 75.94 101 THR A C 1
ATOM 816 O O . THR A 1 101 ? 5.175 6.517 -22.333 1.00 75.94 101 THR A O 1
ATOM 819 N N . LYS A 1 102 ? 3.495 6.678 -20.871 1.00 70.94 102 LYS A N 1
ATOM 820 C CA . LYS A 1 102 ? 2.754 7.695 -21.632 1.00 70.94 102 LYS A CA 1
ATOM 821 C C . LYS A 1 102 ? 2.874 9.002 -20.861 1.00 70.94 102 LYS A C 1
ATOM 823 O O . LYS A 1 102 ? 2.468 9.043 -19.705 1.00 70.94 102 LYS A O 1
ATOM 828 N N . GLU A 1 103 ? 3.386 10.049 -21.497 1.00 59.09 103 GLU A N 1
ATOM 829 C CA . GLU A 1 103 ? 3.830 11.291 -20.836 1.00 59.09 103 GLU A CA 1
ATOM 830 C C . GLU A 1 103 ? 2.715 12.140 -20.185 1.00 59.09 103 GLU A C 1
ATOM 832 O O . GLU A 1 103 ? 3.005 13.146 -19.546 1.00 59.09 103 GLU A O 1
ATOM 837 N N . HIS A 1 104 ? 1.437 11.748 -20.275 1.00 60.47 104 HIS A N 1
ATOM 838 C CA . HIS A 1 104 ? 0.314 12.619 -19.888 1.00 60.47 104 HIS A CA 1
ATOM 839 C C . HIS A 1 104 ? -0.823 11.937 -19.114 1.00 60.47 104 HIS A C 1
ATOM 841 O O . HIS A 1 104 ? -1.925 12.477 -19.028 1.00 60.47 104 HIS A O 1
ATOM 847 N N . SER A 1 105 ? -0.597 10.748 -18.553 1.00 72.69 105 SER A N 1
ATOM 848 C CA . SER A 1 105 ? -1.629 10.045 -17.785 1.00 72.69 105 SER A CA 1
ATOM 849 C C . SER A 1 105 ? -1.425 10.204 -16.281 1.00 72.69 105 SER A C 1
ATOM 851 O O . SER A 1 105 ? -0.330 9.974 -15.781 1.00 72.69 105 SER A O 1
ATOM 853 N N . LYS A 1 106 ? -2.502 10.521 -15.547 1.00 79.31 106 LYS A N 1
ATOM 854 C CA . LYS A 1 106 ? -2.512 10.516 -14.071 1.00 79.31 106 LYS A CA 1
ATOM 855 C C . LYS A 1 106 ? -2.282 9.114 -13.487 1.00 79.31 106 LYS A C 1
ATOM 857 O O . LYS A 1 106 ? -1.831 9.003 -12.356 1.00 79.31 106 LYS A O 1
ATOM 862 N N . HIS A 1 107 ? -2.608 8.074 -14.256 1.00 85.69 107 HIS A N 1
ATOM 863 C CA . HIS A 1 107 ? -2.459 6.674 -13.865 1.00 85.69 107 HIS A CA 1
ATOM 864 C C . HIS A 1 107 ? -1.586 5.921 -14.867 1.00 85.69 107 HIS A C 1
ATOM 866 O O . HIS A 1 107 ? -1.744 6.078 -16.082 1.00 85.69 107 HIS A O 1
ATOM 872 N N . TRP A 1 108 ? -0.710 5.056 -14.381 1.00 90.56 108 TRP A N 1
ATOM 873 C CA . TRP A 1 108 ? 0.098 4.178 -15.207 1.00 90.56 108 TRP A CA 1
ATOM 874 C C . TRP A 1 108 ? -0.157 2.707 -14.866 1.00 90.56 108 TRP A C 1
ATOM 876 O O . TRP A 1 108 ? -0.207 2.284 -13.711 1.00 90.56 108 TRP A O 1
ATOM 886 N N . PHE A 1 109 ? -0.301 1.896 -15.911 1.00 90.50 109 PHE A N 1
ATOM 887 C CA . PHE A 1 109 ? -0.504 0.458 -15.801 1.00 90.50 109 PHE A CA 1
ATOM 888 C C . PHE A 1 109 ? 0.621 -0.264 -16.533 1.00 90.50 109 PHE A C 1
ATOM 890 O O . PHE A 1 109 ? 0.921 0.081 -17.674 1.00 90.50 109 PHE A O 1
ATOM 897 N N . CYS A 1 110 ? 1.210 -1.284 -15.904 1.00 91.62 110 CYS A N 1
ATOM 898 C CA . CYS A 1 110 ? 2.162 -2.154 -16.588 1.00 91.62 110 CYS A CA 1
ATOM 899 C C . CYS A 1 110 ? 1.463 -2.931 -17.712 1.00 91.62 110 CYS A C 1
ATOM 901 O O . CYS A 1 110 ? 0.247 -3.129 -17.661 1.00 91.62 110 CYS A O 1
ATOM 903 N N . ASP A 1 111 ? 2.219 -3.426 -18.694 1.00 88.75 111 ASP A N 1
ATOM 904 C CA . ASP A 1 111 ? 1.657 -4.109 -19.870 1.00 88.75 111 ASP A CA 1
ATOM 905 C C . ASP A 1 111 ? 0.708 -5.257 -19.496 1.00 88.75 111 ASP A C 1
ATOM 907 O O . ASP A 1 111 ? -0.354 -5.410 -20.098 1.00 88.75 111 ASP A O 1
ATOM 911 N N . LYS A 1 112 ? 1.037 -6.014 -18.440 1.00 89.94 112 LYS A N 1
ATOM 912 C CA . LYS A 1 112 ? 0.186 -7.092 -17.917 1.00 89.94 112 LYS A CA 1
ATOM 913 C C . LYS A 1 112 ? -1.158 -6.571 -17.404 1.00 89.94 112 LYS A C 1
ATOM 915 O O . LYS A 1 112 ? -2.198 -7.136 -17.724 1.00 89.94 112 LYS A O 1
ATOM 920 N N . CYS A 1 113 ? -1.147 -5.514 -16.596 1.00 90.94 113 CYS A N 1
ATOM 921 C CA . CYS A 1 113 ? -2.379 -4.914 -16.089 1.00 90.94 113 CYS A CA 1
ATOM 922 C C . CYS A 1 113 ? -3.169 -4.249 -17.214 1.00 90.94 113 CYS A C 1
ATOM 924 O O . CYS A 1 113 ? -4.377 -4.434 -17.287 1.00 90.94 113 CYS A O 1
ATOM 926 N N . TYR A 1 114 ? -2.498 -3.536 -18.117 1.00 88.44 114 TYR A N 1
ATOM 927 C CA . TYR A 1 114 ? -3.139 -2.870 -19.245 1.00 88.44 114 TYR A CA 1
ATOM 928 C C . TYR A 1 114 ? -3.824 -3.860 -20.198 1.00 88.44 114 TYR A C 1
ATOM 930 O O . TYR A 1 114 ? -4.926 -3.586 -20.666 1.00 88.44 114 TYR A O 1
ATOM 938 N N . ALA A 1 115 ? -3.218 -5.028 -20.444 1.00 87.12 115 ALA A N 1
ATOM 939 C CA . ALA A 1 115 ? -3.829 -6.096 -21.234 1.00 87.12 115 ALA A CA 1
ATOM 940 C C . ALA A 1 115 ? -5.106 -6.659 -20.590 1.00 87.12 115 ALA A C 1
ATOM 942 O O . ALA A 1 115 ? -6.047 -6.966 -21.306 1.00 87.12 115 ALA A O 1
ATOM 943 N N . ASN A 1 116 ? -5.162 -6.740 -19.256 1.00 80.81 116 ASN A N 1
ATOM 944 C CA . ASN A 1 116 ? -6.348 -7.201 -18.523 1.00 80.81 116 ASN A CA 1
ATOM 945 C C . ASN A 1 116 ? -7.460 -6.141 -18.410 1.00 80.81 116 ASN A C 1
ATOM 947 O O . ASN A 1 116 ? -8.558 -6.457 -17.961 1.00 80.81 116 ASN A O 1
ATOM 951 N N . PHE A 1 117 ? -7.162 -4.881 -18.739 1.00 69.62 117 PHE A N 1
ATOM 952 C CA . PHE A 1 117 ? -8.126 -3.776 -18.741 1.00 69.62 117 PHE A CA 1
ATOM 953 C C . PHE A 1 117 ? -8.861 -3.615 -20.080 1.00 69.62 117 PHE A C 1
ATOM 955 O O . PHE A 1 117 ? -9.841 -2.872 -20.132 1.00 69.62 117 PHE A O 1
ATOM 962 N N . LYS A 1 118 ? -8.367 -4.247 -21.150 1.00 55.62 118 LYS A N 1
ATOM 963 C CA . LYS A 1 118 ? -8.999 -4.271 -22.475 1.00 55.62 118 LYS A CA 1
ATOM 964 C C . LYS A 1 118 ? -9.927 -5.467 -22.612 1.00 55.62 118 LYS A C 1
ATOM 966 O O . LYS A 1 118 ? -10.943 -5.294 -23.316 1.00 55.62 118 LYS A O 1
#

Foldseek 3Di:
DCLFFPPVQVCCVVPVVAAAELVRGDALVSHDLLCLDPVDPPVVCVVRHDPNNVVSVVVSSVVSVVVDFAAAPQPRDTPVPADWDAAPPPRHIHGPVSADDDPDDPGDHGPVRVVVVD

InterPro domains:
  IPR011011 Zinc finger, FYVE/PHD-type [SSF57903] (65-116)
  IPR013083 Zinc finger, RING/FYVE/PHD-type [G3DSA:3.30.40.10] (43-118)
  IPR019786 Zinc finger, PHD-type, conserved site [PS01359] (72-113)

Radius of gyration: 16.27 Å; chains: 1; bounding box: 39×24×42 Å